Protein AF-A0A837BT98-F1 (afdb_monomer)

Radius of gyration: 17.2 Å; Cα contacts (8 Å, |Δi|>4): 58; chains: 1; bounding box: 48×24×43 Å

Secondary structure (DSSP, 8-state):
-HHHHHHHHHHHHHHHHHHHHHHHHHHHHHHHHHHHHHTT--HHHHHHHHTS-HHHHHHHHTT--SHHHHHHHHHHHHHHT---

Sequence (84 aa):
MQELDEEITKKKVKWMFDQSLEENAKKCEIRFKVALLEHQINQREMATKLGTGPQQINRAIKGDTSPMSKKLRKKMQKILGITD

pLDDT: mean 93.93, std 6.54, range [61.47, 97.81]

Nearest PDB structures (foldseek):
  4ghj-assembly1_A  TM=8.246E-01  e=4.661E-01  Vibrio vulnificus CMCP6
  2cro-assembly1_A  TM=7.188E-01  e=3.087E-01  Phage 434
  3qq6-assembly1_A  TM=7.686E-01  e=1.063E+00  Bacillus subtilis
  8dtq-assembly1_B  TM=7.522E-01  e=8.397E-01  Staphylococcus aureus
  2o38-assembly1_A  TM=6.038E-01  e=5.244E-01  Rhodopseudomonas palustris CGA009

Structure (mmCIF, N/CA/C/O backbone):
data_AF-A0A837BT98-F1
#
_entry.id   AF-A0A837BT98-F1
#
loop_
_atom_site.group_PDB
_atom_site.id
_atom_site.type_symbol
_atom_site.label_atom_id
_atom_site.label_alt_id
_atom_site.label_comp_id
_atom_site.label_asym_id
_atom_site.label_entity_id
_atom_site.label_seq_id
_atom_site.pdbx_PDB_ins_code
_atom_site.Cartn_x
_atom_site.Cartn_y
_atom_site.Cartn_z
_atom_site.occupancy
_atom_site.B_iso_or_equiv
_atom_site.auth_seq_id
_atom_site.auth_comp_id
_atom_site.auth_asym_id
_atom_site.auth_atom_id
_atom_site.pdbx_PDB_model_num
ATOM 1 N N . MET A 1 1 ? 30.444 -6.139 -30.098 1.00 62.94 1 MET A N 1
ATOM 2 C CA . MET A 1 1 ? 29.268 -7.016 -30.298 1.00 62.94 1 MET A CA 1
ATOM 3 C C . MET A 1 1 ? 28.758 -7.521 -28.951 1.00 62.94 1 MET A C 1
ATOM 5 O O . MET A 1 1 ? 27.652 -7.154 -28.599 1.00 62.94 1 MET A O 1
ATOM 9 N N . GLN A 1 2 ? 29.592 -8.182 -28.135 1.00 74.31 2 GLN A N 1
ATOM 10 C CA . GLN A 1 2 ? 29.212 -8.673 -26.793 1.00 74.31 2 GLN A CA 1
ATOM 11 C C . GLN A 1 2 ? 28.667 -7.594 -25.832 1.00 74.31 2 GLN A C 1
ATOM 13 O O . GLN A 1 2 ? 27.647 -7.812 -25.190 1.00 74.31 2 GLN A O 1
ATOM 18 N N . GLU A 1 3 ? 29.279 -6.408 -25.778 1.00 78.75 3 GLU A N 1
ATOM 19 C CA . GLU A 1 3 ? 28.826 -5.330 -24.875 1.00 78.75 3 GLU A CA 1
ATOM 20 C C . GLU A 1 3 ? 27.445 -4.760 -25.246 1.00 78.75 3 GLU A C 1
ATOM 22 O O . GLU A 1 3 ? 26.646 -4.431 -24.370 1.00 78.75 3 GLU A O 1
ATOM 27 N N . LEU A 1 4 ? 27.137 -4.687 -26.547 1.00 77.38 4 LEU A N 1
ATOM 28 C CA . LEU A 1 4 ? 25.848 -4.196 -27.041 1.00 77.38 4 LEU A CA 1
ATOM 29 C C . LEU A 1 4 ? 24.722 -5.184 -26.699 1.00 77.38 4 LEU A C 1
ATOM 31 O O . LEU A 1 4 ? 23.649 -4.770 -26.258 1.00 77.38 4 LEU A O 1
ATOM 35 N N . ASP A 1 5 ? 24.985 -6.485 -26.837 1.00 86.56 5 ASP A N 1
ATOM 36 C CA . ASP A 1 5 ? 24.035 -7.549 -26.498 1.00 86.56 5 ASP A CA 1
ATOM 37 C C . ASP A 1 5 ? 23.763 -7.612 -24.981 1.00 86.56 5 ASP A C 1
ATOM 39 O O . ASP A 1 5 ? 22.617 -7.791 -24.545 1.00 86.56 5 ASP A O 1
ATOM 43 N N . GLU A 1 6 ? 24.788 -7.386 -24.152 1.00 89.25 6 GLU A N 1
ATOM 44 C CA . GLU A 1 6 ? 24.635 -7.265 -22.698 1.00 89.25 6 GLU A CA 1
ATOM 45 C C . GLU A 1 6 ? 23.803 -6.044 -22.289 1.00 89.25 6 GLU A C 1
ATOM 47 O O . GLU A 1 6 ? 22.949 -6.138 -21.399 1.00 89.25 6 GLU A O 1
ATOM 52 N N . GLU A 1 7 ? 24.020 -4.891 -22.926 1.00 91.88 7 GLU A N 1
ATOM 53 C CA . GLU A 1 7 ? 23.267 -3.671 -22.631 1.00 91.88 7 GLU A CA 1
ATOM 54 C C . GLU A 1 7 ? 21.790 -3.807 -23.029 1.00 91.88 7 GLU A C 1
ATOM 56 O O . GLU A 1 7 ? 20.899 -3.431 -22.257 1.00 91.88 7 GLU A O 1
ATOM 61 N N . ILE A 1 8 ? 21.512 -4.404 -24.193 1.00 92.56 8 ILE A N 1
ATOM 62 C CA . ILE A 1 8 ? 20.148 -4.720 -24.645 1.00 92.56 8 ILE A CA 1
ATOM 63 C C . ILE A 1 8 ? 19.460 -5.649 -23.640 1.00 92.56 8 ILE A C 1
ATOM 65 O O . ILE A 1 8 ? 18.314 -5.406 -23.247 1.00 92.56 8 ILE A O 1
ATOM 69 N N . THR A 1 9 ? 20.168 -6.675 -23.165 1.00 93.75 9 THR A N 1
ATOM 70 C CA . THR A 1 9 ? 19.638 -7.622 -22.178 1.00 93.75 9 THR A CA 1
ATOM 71 C C . THR A 1 9 ? 19.316 -6.928 -20.854 1.00 93.75 9 THR A C 1
ATOM 73 O O . THR A 1 9 ? 18.206 -7.076 -20.336 1.00 93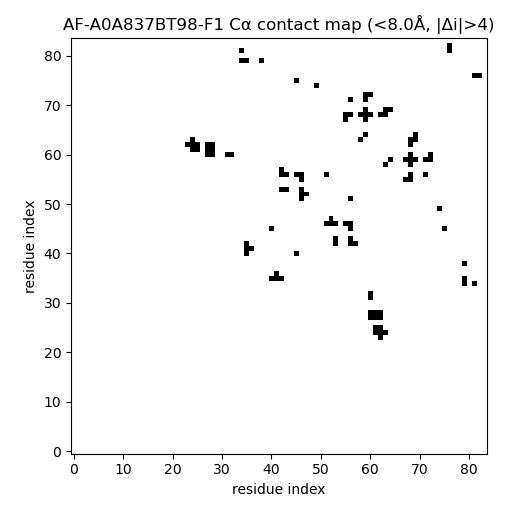.75 9 THR A O 1
ATOM 76 N N . LYS A 1 10 ? 20.227 -6.097 -20.329 1.00 93.12 10 LYS A N 1
ATOM 77 C CA . LYS A 1 10 ? 20.000 -5.310 -19.102 1.00 93.12 10 LYS A CA 1
ATOM 78 C C . LYS A 1 10 ? 18.790 -4.384 -19.234 1.00 93.12 10 LYS A C 1
ATOM 80 O O . LYS A 1 10 ? 17.951 -4.343 -18.332 1.00 93.12 10 LYS A O 1
ATOM 85 N N . LYS A 1 11 ? 18.657 -3.677 -20.364 1.00 94.06 11 LYS A N 1
ATOM 86 C CA . LYS A 1 11 ? 17.502 -2.804 -20.641 1.00 94.06 11 LYS A CA 1
ATOM 87 C C . LYS A 1 11 ? 16.194 -3.588 -20.680 1.00 94.06 11 LYS A C 1
ATOM 89 O O . LYS A 1 11 ? 15.218 -3.155 -20.072 1.00 94.06 11 LYS A O 1
ATOM 94 N N . LYS A 1 12 ? 16.180 -4.754 -21.331 1.00 94.12 12 LYS A N 1
ATOM 95 C CA . LYS A 1 12 ? 14.998 -5.623 -21.406 1.00 94.12 12 LYS A CA 1
ATOM 96 C C . LYS A 1 12 ? 14.567 -6.126 -20.027 1.00 94.12 12 LYS A C 1
ATOM 98 O O . LYS A 1 12 ? 13.390 -6.030 -19.694 1.00 94.12 12 LYS A O 1
ATOM 103 N N . VAL A 1 13 ? 15.510 -6.600 -19.210 1.00 95.50 13 VAL A N 1
ATOM 104 C CA . VAL A 1 13 ? 15.229 -7.055 -17.836 1.00 95.50 13 VAL A CA 1
ATOM 105 C C . VAL A 1 13 ? 14.667 -5.915 -16.991 1.00 95.50 13 VAL A C 1
ATOM 107 O O . VAL A 1 13 ? 13.651 -6.093 -16.321 1.00 95.50 13 VAL A O 1
ATOM 110 N N . LYS A 1 14 ? 15.283 -4.730 -17.061 1.00 95.00 14 LYS A N 1
ATOM 111 C CA . LYS A 1 14 ? 14.791 -3.544 -16.355 1.00 95.00 14 LYS A CA 1
ATOM 112 C C . LYS A 1 14 ? 13.368 -3.181 -16.784 1.00 95.00 14 LYS A C 1
ATOM 114 O O . LYS A 1 14 ? 12.527 -2.949 -15.926 1.00 95.00 14 LYS A O 1
ATOM 119 N N . TRP A 1 15 ? 13.086 -3.178 -18.086 1.00 94.38 15 TRP A N 1
ATOM 120 C CA . TRP A 1 15 ? 11.752 -2.877 -18.605 1.00 94.38 15 TRP A CA 1
ATOM 121 C C . TRP A 1 15 ? 10.695 -3.877 -18.114 1.00 94.38 15 TRP A C 1
ATOM 123 O O . TRP A 1 15 ? 9.647 -3.464 -17.627 1.00 94.38 15 TRP A O 1
ATOM 133 N N . MET A 1 16 ? 10.991 -5.181 -18.155 1.00 94.81 16 MET A N 1
ATOM 134 C CA . MET A 1 16 ? 10.083 -6.216 -17.637 1.00 94.81 16 MET A CA 1
ATOM 135 C C . MET A 1 16 ? 9.836 -6.067 -16.130 1.00 94.81 16 MET A C 1
ATOM 137 O O . MET A 1 16 ? 8.720 -6.275 -15.653 1.00 94.81 16 MET A O 1
ATOM 141 N N . PHE A 1 17 ? 10.871 -5.701 -15.371 1.00 93.94 17 PHE A N 1
ATOM 142 C CA . PHE A 1 17 ? 10.749 -5.447 -13.940 1.00 93.94 17 PHE A CA 1
ATOM 143 C C . PHE A 1 17 ? 9.878 -4.218 -13.651 1.00 93.94 17 PHE A C 1
ATOM 145 O O . PHE A 1 17 ? 8.953 -4.305 -12.844 1.00 93.94 17 PHE A O 1
ATOM 152 N N . ASP A 1 18 ? 10.125 -3.107 -14.348 1.00 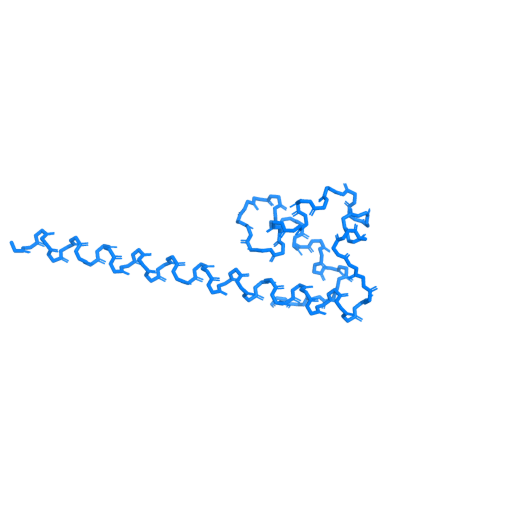93.12 18 ASP A N 1
ATOM 153 C CA . ASP A 1 18 ? 9.346 -1.872 -14.223 1.00 93.12 18 ASP A CA 1
ATOM 154 C C . ASP A 1 18 ? 7.862 -2.126 -14.568 1.00 93.12 18 ASP A C 1
ATOM 156 O O . ASP A 1 18 ? 6.972 -1.717 -13.819 1.00 93.12 18 ASP A O 1
ATOM 160 N N . GLN A 1 19 ? 7.587 -2.892 -15.631 1.00 94.75 19 GLN A N 1
ATOM 161 C CA . GLN A 1 19 ? 6.228 -3.286 -16.013 1.00 94.75 19 GLN A CA 1
ATOM 162 C C . GLN A 1 19 ? 5.548 -4.145 -14.931 1.00 94.75 19 GLN A C 1
ATOM 164 O O . GLN A 1 19 ? 4.404 -3.887 -14.554 1.00 94.75 19 GLN A O 1
ATOM 169 N N . SER A 1 20 ? 6.259 -5.132 -14.378 1.00 93.31 20 SER A N 1
ATOM 170 C CA . SER A 1 20 ? 5.744 -5.981 -13.295 1.00 93.31 20 SER A CA 1
ATOM 171 C C . SER A 1 20 ? 5.402 -5.171 -12.039 1.00 93.31 20 SER A C 1
ATOM 173 O O . SER A 1 20 ? 4.366 -5.390 -11.403 1.00 93.31 20 SER A O 1
ATOM 175 N N . LEU A 1 21 ? 6.231 -4.183 -11.686 1.00 91.81 21 LEU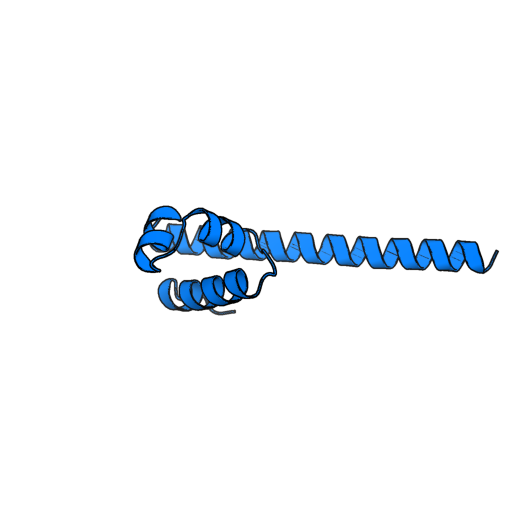 A N 1
ATOM 176 C CA . LEU A 1 21 ? 5.938 -3.269 -10.582 1.00 91.81 21 LEU A CA 1
ATOM 177 C C . LEU A 1 21 ? 4.670 -2.447 -10.838 1.00 91.81 21 LEU A C 1
ATOM 179 O O . LEU A 1 21 ? 3.845 -2.309 -9.932 1.00 91.81 21 LEU A O 1
ATOM 183 N N . GLU A 1 22 ? 4.493 -1.934 -12.055 1.00 93.56 22 GLU A N 1
ATOM 184 C CA . GLU A 1 22 ? 3.311 -1.155 -12.427 1.00 93.56 22 GLU A CA 1
ATOM 185 C C . GLU A 1 22 ? 2.029 -2.000 -12.371 1.00 93.56 22 GLU A C 1
ATOM 187 O O . GLU A 1 22 ? 1.014 -1.575 -11.811 1.00 93.56 22 GLU A O 1
ATOM 192 N N . GLU A 1 23 ? 2.070 -3.225 -12.890 1.00 95.12 23 GLU A N 1
ATOM 193 C CA . GLU A 1 23 ? 0.940 -4.156 -12.844 1.00 95.12 23 GLU A CA 1
ATOM 194 C C . GLU A 1 23 ? 0.557 -4.517 -11.406 1.00 95.12 23 GLU A C 1
ATOM 196 O O . GLU A 1 23 ? -0.625 -4.522 -11.050 1.00 95.12 23 GLU A O 1
ATOM 201 N N . ASN A 1 24 ? 1.548 -4.761 -10.548 1.00 92.25 24 ASN A N 1
ATOM 202 C CA . ASN A 1 24 ? 1.312 -5.038 -9.135 1.00 92.25 24 ASN A CA 1
ATOM 203 C C . ASN A 1 24 ? 0.717 -3.827 -8.403 1.00 92.25 24 ASN A C 1
ATOM 205 O O . ASN A 1 24 ? -0.189 -3.988 -7.579 1.00 92.25 24 ASN A O 1
ATOM 209 N N . ALA A 1 25 ? 1.166 -2.612 -8.727 1.00 93.50 25 ALA A N 1
ATOM 210 C CA . ALA A 1 25 ? 0.591 -1.386 -8.183 1.00 93.50 25 ALA A CA 1
ATOM 211 C C . ALA A 1 25 ? -0.882 -1.215 -8.596 1.00 93.50 25 ALA A C 1
ATOM 213 O O . ALA A 1 25 ? -1.724 -0.936 -7.740 1.00 93.50 25 ALA A O 1
ATOM 214 N N . LYS A 1 26 ? -1.218 -1.477 -9.867 1.00 96.25 26 LYS A N 1
ATOM 215 C CA . LYS A 1 26 ? -2.603 -1.442 -10.375 1.00 96.25 26 LYS A CA 1
ATOM 216 C C . LYS A 1 26 ? -3.498 -2.467 -9.681 1.00 96.25 26 LYS A C 1
ATOM 218 O O . LYS A 1 26 ? -4.587 -2.120 -9.227 1.00 96.25 26 LYS A O 1
ATOM 223 N N . LYS A 1 27 ? -3.035 -3.714 -9.541 1.00 95.06 27 LYS A N 1
ATOM 224 C CA . LYS A 1 27 ? -3.769 -4.773 -8.822 1.00 95.06 27 LYS A CA 1
ATOM 225 C C . LYS A 1 27 ? -4.032 -4.381 -7.369 1.00 95.06 27 LYS A C 1
ATOM 227 O O . LYS A 1 27 ? -5.146 -4.541 -6.874 1.00 95.06 27 LYS A O 1
ATOM 232 N N . CYS A 1 28 ? -3.023 -3.819 -6.703 1.00 94.00 28 CYS A N 1
ATOM 233 C CA . CYS A 1 28 ? -3.157 -3.295 -5.349 1.00 94.00 28 CYS A CA 1
ATOM 234 C C . CYS A 1 28 ? -4.226 -2.194 -5.273 1.00 94.00 28 CYS A C 1
ATOM 236 O O . CYS A 1 28 ? -5.108 -2.259 -4.417 1.00 94.00 28 CYS A O 1
ATOM 238 N N . GLU A 1 29 ? -4.182 -1.214 -6.176 1.00 97.00 29 GLU A N 1
ATOM 239 C CA . GLU A 1 29 ? -5.139 -0.106 -6.202 1.00 97.00 29 GLU A CA 1
ATOM 240 C C . GLU A 1 29 ? -6.578 -0.584 -6.409 1.00 97.00 29 GLU A C 1
ATOM 242 O O . GLU A 1 29 ? -7.461 -0.191 -5.642 1.00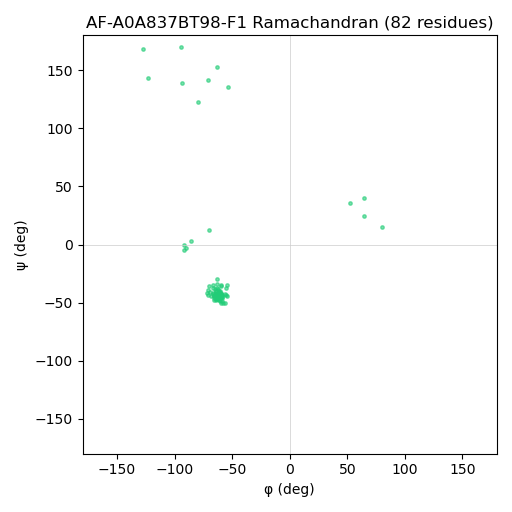 97.00 29 GLU A O 1
ATOM 247 N N . ILE A 1 30 ? -6.807 -1.454 -7.396 1.00 97.12 30 ILE A N 1
ATOM 248 C CA . ILE A 1 30 ? -8.129 -2.027 -7.681 1.00 97.12 30 ILE A CA 1
ATOM 249 C C . ILE A 1 30 ? -8.662 -2.747 -6.442 1.00 97.12 30 ILE A C 1
ATOM 251 O O . ILE A 1 30 ? -9.768 -2.451 -5.995 1.00 97.12 30 ILE A O 1
ATOM 255 N N . ARG A 1 31 ? -7.852 -3.621 -5.835 1.00 95.88 31 ARG A N 1
ATOM 256 C CA . ARG A 1 31 ? -8.243 -4.409 -4.661 1.00 95.88 31 ARG A CA 1
ATOM 257 C C . ARG A 1 31 ? -8.722 -3.538 -3.502 1.00 95.88 31 ARG A C 1
ATOM 259 O O . ARG A 1 31 ? -9.793 -3.778 -2.954 1.00 95.88 31 ARG A O 1
ATOM 266 N N . PHE A 1 32 ? -7.954 -2.513 -3.132 1.00 97.19 32 PHE A N 1
ATOM 267 C CA . PHE A 1 32 ? -8.355 -1.632 -2.032 1.00 97.19 32 PHE A CA 1
ATOM 268 C C . PHE A 1 32 ? -9.543 -0.745 -2.393 1.00 97.19 32 PHE A C 1
ATOM 270 O O . PHE A 1 32 ? -10.368 -0.482 -1.525 1.00 97.19 32 PHE A O 1
ATOM 277 N N . LYS A 1 33 ? -9.654 -0.277 -3.642 1.00 96.69 33 LYS A N 1
ATOM 278 C CA . LYS A 1 33 ? -10.806 0.528 -4.066 1.00 96.69 33 LYS A CA 1
ATOM 279 C C . LYS A 1 33 ? -12.103 -0.272 -4.038 1.00 96.69 33 LYS A C 1
ATOM 281 O O . LYS A 1 33 ? -13.087 0.240 -3.521 1.00 96.69 33 LYS A O 1
ATOM 286 N N . VAL A 1 34 ? -12.093 -1.507 -4.537 1.00 97.44 34 VAL A N 1
ATOM 287 C CA . VAL A 1 34 ? -13.259 -2.401 -4.487 1.00 97.44 34 VAL A CA 1
ATOM 288 C C . VAL A 1 34 ? -13.668 -2.651 -3.038 1.00 97.44 34 VAL A C 1
ATOM 290 O O . VAL A 1 34 ? -14.806 -2.378 -2.680 1.00 97.44 34 VAL A O 1
ATOM 293 N N . ALA A 1 35 ? -12.726 -3.029 -2.174 1.00 97.00 35 ALA A N 1
ATOM 294 C CA . ALA A 1 35 ? -13.035 -3.287 -0.770 1.00 97.00 35 ALA A CA 1
ATOM 295 C C . ALA A 1 35 ? -13.544 -2.039 -0.020 1.00 97.00 35 ALA A C 1
ATOM 297 O O . ALA A 1 35 ? -14.443 -2.125 0.807 1.00 97.00 35 ALA A O 1
ATOM 298 N N . LEU A 1 36 ? -13.010 -0.848 -0.311 1.00 97.50 36 LEU A N 1
ATOM 299 C CA . LEU A 1 36 ? -13.539 0.404 0.242 1.00 97.50 36 LEU A CA 1
ATOM 300 C C . LEU A 1 36 ? -15.002 0.639 -0.173 1.00 97.50 36 LEU A C 1
ATOM 302 O O . LEU A 1 36 ? -15.816 1.031 0.662 1.00 97.50 36 LEU A O 1
ATOM 306 N N . LEU A 1 37 ? -15.335 0.365 -1.440 1.00 97.44 37 LEU A N 1
ATOM 307 C CA . LEU A 1 37 ? -16.700 0.481 -1.959 1.00 97.44 37 LEU A CA 1
ATOM 308 C C . LEU A 1 37 ? -17.649 -0.532 -1.308 1.00 97.44 37 LEU A C 1
ATOM 310 O O . LEU A 1 37 ? -18.743 -0.148 -0.903 1.00 97.44 37 LEU A O 1
ATOM 314 N N . GLU A 1 38 ? -17.227 -1.788 -1.154 1.00 97.31 38 GLU A N 1
ATOM 315 C CA . GLU A 1 38 ? -18.010 -2.841 -0.484 1.00 97.31 38 GLU A CA 1
ATOM 316 C C . GLU A 1 38 ? -18.334 -2.484 0.972 1.00 97.31 38 GLU A C 1
ATOM 318 O O . GLU A 1 38 ? -19.432 -2.754 1.454 1.00 97.31 38 GLU A O 1
ATOM 323 N N . HIS A 1 39 ? -17.403 -1.817 1.658 1.00 96.69 39 HIS A N 1
ATOM 324 C CA . HIS A 1 39 ? -17.581 -1.332 3.030 1.00 96.69 39 HIS A CA 1
ATOM 325 C C . HIS A 1 39 ? -18.250 0.047 3.116 1.00 96.69 39 HIS A C 1
ATOM 327 O O . HIS A 1 39 ? -18.386 0.583 4.214 1.00 96.69 39 HIS A O 1
ATOM 333 N N . GLN A 1 40 ? -18.650 0.634 1.983 1.00 97.31 40 GLN A N 1
ATOM 334 C CA . GLN A 1 40 ? -19.267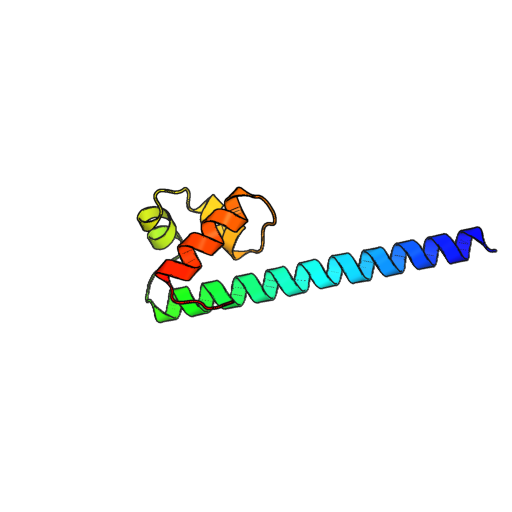 1.963 1.888 1.00 97.31 40 GLN A CA 1
ATOM 335 C C . GLN A 1 40 ? -18.458 3.072 2.583 1.00 97.31 40 GLN A C 1
ATOM 337 O O . GLN A 1 40 ? -19.026 4.001 3.154 1.00 97.31 40 GLN A O 1
ATOM 342 N N . ILE A 1 41 ? -17.124 2.990 2.530 1.00 96.50 41 ILE A N 1
ATOM 343 C CA . ILE A 1 41 ? -16.231 4.009 3.091 1.00 96.50 41 ILE A CA 1
ATOM 344 C C . ILE A 1 41 ? -15.279 4.558 2.036 1.00 96.50 41 ILE A C 1
ATOM 346 O O . ILE A 1 41 ? -14.763 3.842 1.181 1.00 96.50 41 ILE A O 1
ATOM 350 N N . ASN A 1 42 ? -14.984 5.850 2.112 1.00 96.50 42 ASN A N 1
ATOM 351 C CA . ASN A 1 42 ? -14.032 6.491 1.213 1.00 96.50 42 ASN A CA 1
ATOM 352 C C . ASN A 1 42 ? -12.610 6.559 1.814 1.00 96.50 42 ASN A C 1
ATOM 354 O O . ASN A 1 42 ? -12.362 6.282 2.990 1.00 96.50 42 ASN A O 1
ATOM 358 N N . GLN A 1 43 ? -11.629 6.946 0.992 1.00 97.12 43 GLN A N 1
ATOM 359 C CA . GLN A 1 43 ? -10.214 7.007 1.394 1.00 97.12 43 GLN A CA 1
ATOM 360 C C . GLN A 1 43 ? -9.949 8.031 2.512 1.00 97.12 43 GLN A C 1
ATOM 362 O O . GLN A 1 43 ? -9.050 7.828 3.329 1.00 97.12 43 GLN A O 1
ATOM 367 N N . ARG A 1 44 ? -10.737 9.115 2.580 1.00 97.19 44 ARG A N 1
ATOM 368 C CA . ARG A 1 44 ? -10.633 10.133 3.635 1.00 97.19 44 ARG A CA 1
ATOM 369 C C . ARG A 1 44 ? -11.138 9.585 4.965 1.00 97.19 44 ARG A C 1
ATOM 371 O O . ARG A 1 44 ? -10.467 9.755 5.974 1.00 97.19 44 ARG A O 1
ATOM 378 N N . GLU A 1 45 ? -12.260 8.879 4.959 1.00 97.44 45 GLU A N 1
ATOM 379 C CA . GLU A 1 45 ? -12.790 8.207 6.148 1.00 97.44 45 GLU A CA 1
ATOM 380 C C . GLU A 1 45 ? -11.845 7.114 6.639 1.00 97.44 45 GLU A C 1
ATOM 382 O O . GLU A 1 45 ? -11.613 7.000 7.840 1.00 97.44 45 GLU A O 1
ATOM 387 N N . MET A 1 46 ? -11.231 6.355 5.726 1.00 97.75 46 MET A N 1
ATOM 388 C CA . MET A 1 46 ? -10.184 5.400 6.087 1.00 97.75 46 MET A CA 1
ATOM 389 C C . MET A 1 46 ? -8.977 6.095 6.734 1.00 97.75 46 MET A C 1
ATOM 391 O O . MET A 1 46 ? -8.445 5.606 7.731 1.00 97.75 46 MET A O 1
ATOM 395 N N . ALA A 1 47 ? -8.565 7.255 6.213 1.00 97.75 47 ALA A N 1
ATOM 396 C CA . ALA A 1 47 ? -7.497 8.056 6.808 1.00 97.75 47 ALA A CA 1
ATOM 397 C C . ALA A 1 47 ? -7.862 8.507 8.230 1.00 97.75 47 ALA A C 1
ATOM 399 O O . ALA A 1 47 ? -7.055 8.350 9.146 1.00 97.75 47 ALA A O 1
ATOM 400 N N . THR A 1 48 ? -9.098 8.971 8.439 1.00 97.69 48 THR A N 1
ATOM 401 C CA . THR A 1 48 ? -9.621 9.317 9.767 1.00 97.69 48 THR A CA 1
ATOM 402 C C . THR A 1 48 ? -9.636 8.107 10.703 1.00 97.69 48 THR A C 1
ATOM 404 O O . THR A 1 48 ? -9.115 8.203 11.811 1.00 97.69 48 THR A O 1
ATOM 407 N N . LYS A 1 49 ? -10.139 6.946 10.258 1.00 96.25 49 LYS A N 1
ATOM 408 C CA . LYS A 1 49 ? -10.165 5.697 11.049 1.00 96.25 49 LYS A CA 1
ATOM 409 C C . LYS A 1 49 ? -8.768 5.237 11.469 1.00 96.25 49 LYS A C 1
ATOM 411 O O . LYS A 1 49 ? -8.602 4.673 12.545 1.00 96.25 49 LYS A O 1
ATOM 416 N N . LEU A 1 50 ? -7.765 5.460 10.623 1.00 96.25 50 LEU A N 1
ATOM 417 C CA . LEU A 1 50 ? -6.381 5.065 10.886 1.00 96.25 50 LEU A CA 1
ATOM 418 C C . LEU A 1 50 ? -5.543 6.156 11.571 1.00 96.25 50 LEU A C 1
ATOM 420 O O . LEU A 1 50 ? -4.389 5.882 11.913 1.00 96.25 50 LEU A O 1
ATOM 424 N N . GLY A 1 51 ? -6.097 7.357 11.770 1.00 96.44 51 GLY A N 1
ATOM 425 C CA . GLY A 1 51 ? -5.392 8.506 12.340 1.00 96.44 51 GLY A CA 1
ATOM 426 C C . GLY A 1 51 ? -4.235 8.998 11.466 1.00 96.44 51 GLY A C 1
ATOM 427 O O . GLY A 1 51 ? -3.160 9.294 11.981 1.00 96.44 51 GLY A O 1
ATOM 428 N N . THR A 1 52 ? -4.408 9.019 10.141 1.00 95.62 52 THR A N 1
ATOM 429 C CA . THR A 1 52 ? -3.340 9.349 9.179 1.00 95.62 52 THR A CA 1
ATOM 430 C C . THR A 1 52 ? -3.756 10.438 8.202 1.00 95.62 52 THR A C 1
ATOM 432 O O . THR A 1 52 ? -4.932 10.765 8.063 1.00 95.62 52 THR A O 1
ATOM 435 N N . GLY A 1 53 ? -2.787 10.969 7.453 1.00 96.69 53 GLY A N 1
ATOM 436 C CA . GLY A 1 53 ? -3.085 11.890 6.358 1.00 96.69 53 GLY A CA 1
ATOM 437 C C . GLY A 1 53 ? -3.740 11.171 5.166 1.00 96.69 53 GLY A C 1
ATOM 438 O O . GLY A 1 53 ? -3.293 10.070 4.818 1.00 96.69 53 GLY A O 1
ATOM 439 N N . PRO A 1 54 ? -4.728 11.777 4.476 1.00 96.62 54 PRO A N 1
ATOM 440 C CA . PRO A 1 54 ? -5.323 11.219 3.255 1.00 96.62 54 PRO A CA 1
ATOM 441 C C . PRO A 1 54 ? -4.289 10.890 2.169 1.00 96.62 54 PRO A C 1
ATOM 443 O O . PRO A 1 54 ? -4.390 9.876 1.489 1.00 96.62 54 PRO A O 1
ATOM 446 N N . GLN A 1 55 ? -3.227 11.689 2.050 1.00 97.06 55 GLN A N 1
ATOM 447 C CA . GLN A 1 55 ? -2.140 11.472 1.091 1.00 97.06 55 GLN A CA 1
ATOM 448 C C . GLN A 1 55 ? -1.385 10.162 1.355 1.00 97.06 55 GLN A C 1
ATOM 450 O O . GLN A 1 55 ? -0.945 9.501 0.413 1.00 97.06 55 GLN A O 1
ATOM 455 N N . GLN A 1 56 ? -1.242 9.767 2.624 1.00 97.31 56 GLN A N 1
ATOM 456 C CA . GLN A 1 56 ? -0.581 8.515 2.991 1.00 97.31 56 GLN A CA 1
ATOM 457 C C . GLN A 1 56 ? -1.447 7.308 2.614 1.00 97.31 56 GLN A C 1
ATOM 459 O O . GLN A 1 56 ? -0.918 6.331 2.088 1.00 97.31 56 GLN A O 1
ATOM 464 N N . ILE A 1 57 ? -2.770 7.404 2.799 1.00 97.81 57 ILE A N 1
ATOM 465 C CA . ILE A 1 57 ? -3.725 6.385 2.338 1.00 97.81 57 ILE A CA 1
ATOM 466 C C . ILE A 1 57 ? -3.719 6.287 0.814 1.00 97.81 57 ILE A C 1
ATOM 468 O O . ILE A 1 57 ? -3.576 5.192 0.276 1.00 97.81 57 ILE A O 1
ATOM 472 N N . ASN A 1 58 ? -3.778 7.418 0.109 1.00 97.50 58 ASN A N 1
ATOM 473 C CA . ASN A 1 58 ? -3.779 7.434 -1.353 1.00 97.50 58 ASN A CA 1
ATOM 474 C C . ASN A 1 58 ? -2.515 6.780 -1.922 1.00 97.50 58 ASN A C 1
ATOM 476 O O . ASN A 1 58 ? -2.605 5.947 -2.821 1.00 97.50 58 ASN A O 1
ATOM 480 N N . ARG A 1 59 ? -1.336 7.106 -1.376 1.00 97.00 59 ARG A N 1
ATOM 481 C CA . ARG A 1 59 ? -0.072 6.459 -1.766 1.00 97.00 59 ARG A CA 1
ATOM 482 C C . ARG A 1 59 ? -0.074 4.965 -1.463 1.00 97.00 59 ARG A C 1
ATOM 484 O O . ARG A 1 59 ? 0.329 4.173 -2.311 1.00 97.00 59 ARG A O 1
ATOM 491 N N . ALA A 1 60 ? -0.551 4.575 -0.283 1.00 97.06 60 ALA A N 1
ATOM 492 C CA . ALA A 1 60 ? -0.630 3.172 0.101 1.00 97.06 60 ALA A CA 1
ATOM 493 C C . ALA A 1 60 ? -1.519 2.365 -0.857 1.00 97.06 60 ALA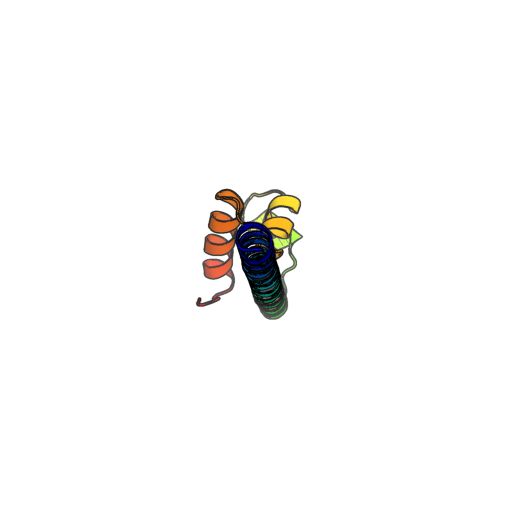 A C 1
ATOM 495 O O . ALA A 1 60 ? -1.121 1.274 -1.266 1.00 97.06 60 ALA A O 1
ATOM 496 N N . ILE A 1 61 ? -2.667 2.918 -1.256 1.00 96.75 61 ILE A N 1
ATOM 497 C CA . ILE A 1 61 ? -3.594 2.305 -2.215 1.00 96.75 61 ILE A CA 1
ATOM 498 C C . ILE A 1 6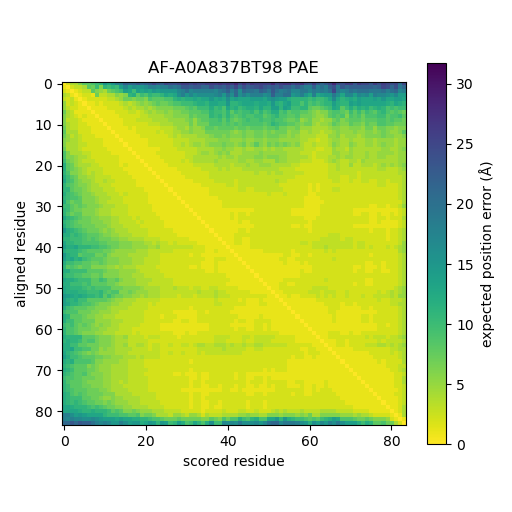1 ? -2.965 2.217 -3.607 1.00 96.75 61 ILE A C 1
ATOM 500 O O . ILE A 1 61 ? -3.023 1.155 -4.215 1.00 96.75 61 ILE A O 1
ATOM 504 N N . LYS A 1 62 ? -2.278 3.270 -4.067 1.00 96.19 62 LYS A N 1
ATOM 505 C CA . LYS A 1 62 ? -1.575 3.316 -5.365 1.00 96.19 62 LYS A CA 1
ATOM 506 C C . LYS A 1 62 ? -0.318 2.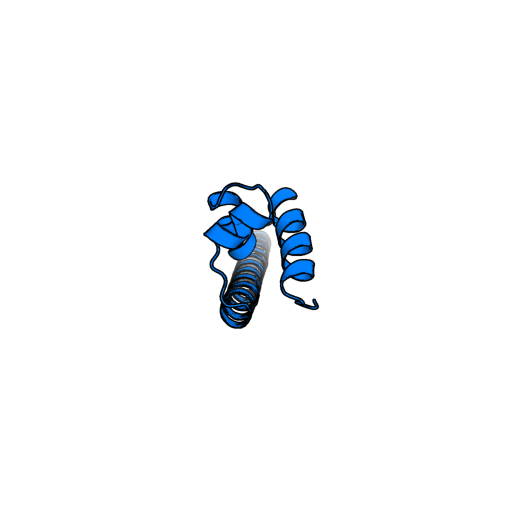433 -5.455 1.00 96.19 62 LYS A C 1
ATOM 508 O O . LYS A 1 62 ? 0.482 2.592 -6.368 1.00 96.19 62 LYS A O 1
ATOM 513 N N . GLY A 1 63 ? -0.103 1.522 -4.506 1.00 94.19 63 GLY A N 1
ATOM 514 C CA . GLY A 1 63 ? 0.997 0.557 -4.573 1.00 94.19 63 GLY A CA 1
ATOM 515 C C . GLY A 1 63 ? 2.366 1.092 -4.149 1.00 94.19 63 GLY A C 1
ATOM 516 O O . GLY A 1 63 ? 3.367 0.418 -4.367 1.00 94.19 63 GLY A O 1
ATOM 517 N N . ASP A 1 64 ? 2.440 2.250 -3.482 1.00 95.38 64 ASP A N 1
ATOM 518 C CA . ASP A 1 64 ? 3.709 2.804 -3.001 1.00 95.38 64 ASP A CA 1
ATOM 519 C C . ASP A 1 64 ? 4.485 1.792 -2.131 1.00 95.38 64 ASP A C 1
ATOM 521 O O . ASP A 1 64 ? 3.920 1.111 -1.263 1.00 95.38 64 ASP A O 1
ATOM 525 N N . THR A 1 65 ? 5.791 1.672 -2.367 1.00 93.19 65 THR A N 1
ATOM 526 C CA . THR A 1 65 ? 6.632 0.609 -1.794 1.00 93.19 65 THR A CA 1
ATOM 527 C C . THR A 1 65 ? 7.296 0.991 -0.469 1.00 93.19 65 THR A C 1
ATOM 529 O O . THR A 1 65 ? 7.973 0.148 0.131 1.00 93.19 65 THR A O 1
ATOM 532 N N . SER A 1 66 ? 7.071 2.210 0.039 1.00 95.44 66 SER A N 1
ATOM 533 C CA . SER A 1 66 ? 7.666 2.657 1.300 1.00 95.44 66 SER A CA 1
ATOM 534 C C . SER A 1 66 ? 7.185 1.823 2.503 1.00 95.44 66 SER A C 1
ATOM 536 O O . SER A 1 66 ? 6.065 1.290 2.496 1.00 95.44 66 SER A O 1
ATOM 538 N N . PRO A 1 67 ? 7.991 1.718 3.580 1.00 96.88 67 PRO A N 1
ATOM 539 C CA . PRO A 1 67 ? 7.614 0.964 4.778 1.00 96.88 67 PRO A CA 1
ATOM 540 C C . PRO A 1 67 ? 6.285 1.422 5.393 1.00 96.88 67 PRO A C 1
ATOM 542 O O . PRO A 1 67 ? 5.484 0.598 5.838 1.00 96.88 67 PRO A O 1
ATOM 545 N N . MET A 1 68 ? 6.016 2.732 5.364 1.00 95.81 68 MET A N 1
ATOM 546 C CA . MET A 1 68 ? 4.765 3.305 5.862 1.00 95.81 68 MET A CA 1
ATOM 547 C C . MET A 1 68 ? 3.561 2.830 5.042 1.00 95.81 68 MET A C 1
ATOM 549 O O . MET A 1 68 ? 2.590 2.339 5.613 1.00 95.81 68 MET A O 1
ATOM 553 N N . SER A 1 69 ? 3.642 2.888 3.711 1.00 96.94 69 SER A N 1
ATOM 554 C CA . SER A 1 69 ? 2.580 2.414 2.815 1.00 96.94 69 SER A CA 1
ATOM 555 C C . SER A 1 69 ? 2.274 0.930 3.018 1.00 96.94 69 SER A C 1
ATOM 557 O O . SER A 1 69 ? 1.109 0.544 3.118 1.00 96.94 69 SER A O 1
ATOM 559 N N . LYS A 1 70 ? 3.309 0.095 3.189 1.00 96.56 70 LYS A N 1
ATOM 560 C CA . LYS A 1 70 ? 3.150 -1.329 3.536 1.00 96.56 70 LYS A CA 1
ATOM 561 C C . LYS A 1 70 ? 2.432 -1.514 4.879 1.00 96.56 70 LYS A C 1
ATOM 563 O O . LYS A 1 70 ? 1.530 -2.343 4.980 1.00 96.56 70 LYS A O 1
ATOM 568 N N . LYS A 1 71 ? 2.792 -0.731 5.904 1.00 97.19 71 LYS A N 1
ATOM 569 C CA . LYS A 1 71 ? 2.143 -0.772 7.228 1.00 97.19 71 LYS A CA 1
ATOM 570 C C . LYS A 1 71 ? 0.671 -0.359 7.151 1.00 97.19 71 LYS A C 1
ATOM 572 O O . LYS A 1 71 ? -0.165 -1.004 7.779 1.00 97.19 71 LYS A O 1
ATOM 577 N N . LEU A 1 72 ? 0.349 0.677 6.376 1.00 97.56 72 LEU A N 1
ATOM 578 C CA . LEU A 1 72 ? -1.027 1.134 6.173 1.00 97.56 72 LEU A CA 1
ATOM 579 C C . LEU A 1 72 ? -1.867 0.096 5.442 1.00 97.56 72 LEU A C 1
ATOM 581 O O . LEU A 1 72 ? -2.938 -0.239 5.936 1.00 97.56 72 LEU A O 1
ATOM 585 N N . ARG A 1 73 ? -1.351 -0.496 4.358 1.00 96.88 73 ARG A N 1
ATOM 586 C CA . ARG A 1 73 ? -2.034 -1.595 3.658 1.00 96.88 73 ARG A CA 1
ATOM 587 C C . ARG A 1 73 ? -2.359 -2.757 4.591 1.00 96.88 73 ARG A C 1
ATOM 589 O O . ARG A 1 73 ? -3.493 -3.213 4.585 1.00 96.88 73 ARG A O 1
ATOM 596 N N . LYS A 1 74 ? -1.426 -3.163 5.460 1.00 96.44 74 LYS A N 1
ATOM 597 C CA . LYS A 1 74 ? -1.681 -4.209 6.469 1.00 96.44 74 LYS A CA 1
ATOM 598 C C . LYS A 1 74 ? -2.803 -3.844 7.441 1.00 96.44 74 LYS A C 1
ATOM 600 O O . LYS A 1 74 ? -3.600 -4.699 7.807 1.00 96.44 74 LYS A O 1
ATOM 605 N N . LYS A 1 75 ? -2.877 -2.585 7.884 1.00 97.00 75 LYS A N 1
ATOM 606 C CA . LYS A 1 75 ? -3.980 -2.127 8.745 1.00 97.00 75 LYS A CA 1
ATOM 607 C C . LYS A 1 75 ? -5.307 -2.089 7.983 1.00 97.00 75 LYS A C 1
ATOM 609 O O . LYS A 1 75 ? -6.310 -2.559 8.503 1.00 97.00 75 LYS A O 1
ATOM 614 N N . MET A 1 76 ? -5.298 -1.573 6.755 1.00 96.81 76 MET A N 1
ATOM 615 C CA . MET A 1 76 ? -6.473 -1.526 5.887 1.00 96.81 76 MET A CA 1
ATOM 616 C C . MET A 1 76 ? -7.000 -2.927 5.573 1.00 96.81 76 MET A C 1
ATOM 618 O O . MET A 1 76 ? -8.200 -3.127 5.656 1.00 96.81 76 MET A O 1
ATOM 622 N N . GLN A 1 77 ? -6.127 -3.899 5.288 1.00 96.31 77 GLN A N 1
ATOM 623 C CA . GLN A 1 77 ? -6.506 -5.300 5.068 1.00 96.31 77 GLN A CA 1
ATOM 624 C C . GLN A 1 77 ? -7.312 -5.855 6.245 1.00 96.31 77 GLN A C 1
ATOM 626 O O . GLN A 1 77 ? -8.363 -6.446 6.032 1.00 96.31 77 GLN A O 1
ATOM 631 N N . LYS A 1 78 ? -6.877 -5.586 7.484 1.00 95.81 78 LYS A N 1
ATOM 632 C CA . LYS A 1 78 ? -7.605 -6.006 8.692 1.00 95.81 78 LYS A CA 1
ATOM 633 C C . LYS A 1 78 ? -8.981 -5.353 8.822 1.00 95.81 78 LYS A C 1
ATOM 635 O O . LYS A 1 78 ? -9.916 -6.020 9.236 1.00 95.81 78 LYS A O 1
ATOM 640 N N . ILE A 1 79 ? -9.097 -4.065 8.496 1.00 95.31 79 ILE A N 1
ATOM 641 C CA . ILE A 1 79 ? -10.370 -3.327 8.584 1.00 95.31 79 ILE A CA 1
ATOM 642 C C . ILE A 1 79 ? -11.338 -3.775 7.485 1.00 95.31 79 ILE A C 1
ATOM 644 O O . ILE A 1 79 ? -12.524 -3.931 7.737 1.00 95.31 79 ILE A O 1
ATOM 648 N N . LEU A 1 80 ? -10.820 -3.970 6.275 1.00 95.75 80 LEU A N 1
ATOM 649 C CA . LEU A 1 80 ? -11.601 -4.257 5.076 1.00 95.75 80 LEU A CA 1
ATOM 650 C C . LEU A 1 80 ? -11.833 -5.757 4.844 1.00 95.75 80 LEU A C 1
ATOM 652 O O . LEU A 1 80 ? -12.485 -6.122 3.873 1.00 95.75 80 LEU A O 1
ATOM 656 N N . GLY A 1 81 ? -11.281 -6.635 5.687 1.00 94.56 81 GLY A N 1
ATOM 657 C CA . GLY A 1 81 ? -11.394 -8.088 5.517 1.00 94.56 81 GLY A CA 1
ATOM 658 C C . GLY A 1 81 ? -10.715 -8.624 4.249 1.00 94.56 81 GLY A C 1
ATOM 659 O O . GLY A 1 81 ? -11.093 -9.676 3.745 1.00 94.56 81 GLY A O 1
ATOM 660 N N . ILE A 1 82 ? -9.720 -7.909 3.715 1.00 91.31 82 ILE A N 1
ATOM 661 C CA . ILE A 1 82 ? -8.996 -8.330 2.509 1.00 91.31 82 ILE A CA 1
ATOM 662 C C . ILE A 1 82 ? -7.967 -9.386 2.906 1.00 91.31 82 ILE A C 1
ATOM 664 O O . ILE A 1 82 ? -7.073 -9.106 3.710 1.00 91.31 82 ILE A O 1
ATOM 668 N N . THR A 1 83 ? -8.053 -10.560 2.287 1.00 81.56 83 THR A N 1
ATOM 669 C CA . THR A 1 83 ? -7.026 -11.606 2.395 1.00 81.56 83 THR A CA 1
ATOM 670 C C . THR A 1 83 ? -6.048 -11.463 1.224 1.00 81.56 83 THR A C 1
ATOM 672 O O . THR A 1 83 ? -6.461 -11.099 0.120 1.00 81.56 83 THR A O 1
ATOM 675 N N . ASP A 1 84 ? -4.751 -11.624 1.495 1.00 61.47 84 ASP A N 1
ATOM 676 C CA . ASP A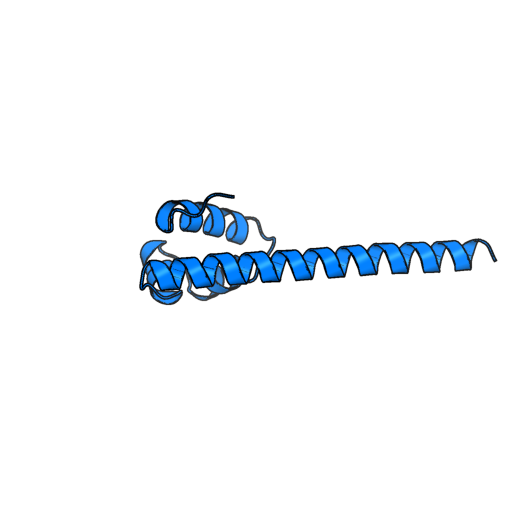 1 84 ? -3.685 -11.573 0.480 1.00 61.47 84 ASP A CA 1
ATOM 677 C C . ASP A 1 84 ? -3.511 -12.938 -0.192 1.00 61.47 84 ASP A C 1
ATOM 679 O O . ASP A 1 84 ? -3.652 -13.955 0.527 1.00 61.47 84 ASP A O 1
#

Mean predicted aligned error: 4.37 Å

Foldseek 3Di:
DVVVVVVVVVVVVVVVVVVVLQVVLVVLLVQLVVLCVVVVHDLVVLCVVVVHDSVLSVCLSSNNPDPSSVVSSVVSCVVSVPDD

Solvent-accessible surface area (backbone atoms only — not comparable to full-atom values): 4593 Å² total; per-residue (Å²): 111,71,68,59,55,51,51,53,49,53,52,51,53,50,51,56,49,54,51,52,53,51,53,52,17,50,53,41,26,51,53,50,52,51,40,30,57,77,68,74,46,53,63,59,57,52,11,59,77,69,74,50,58,48,68,55,43,53,40,25,35,59,40,43,82,49,73,65,23,51,54,49,44,57,53,48,27,68,76,58,70,54,82,132